Protein AF-T0ZIE3-F1 (afdb_monomer)

Structure (mmCIF, N/CA/C/O backbone):
data_AF-T0ZIE3-F1
#
_entry.id   AF-T0ZIE3-F1
#
loop_
_atom_site.group_PDB
_atom_site.id
_atom_site.type_symbol
_atom_site.label_atom_id
_atom_site.label_alt_id
_atom_site.label_comp_id
_atom_site.label_asym_id
_atom_site.label_entity_id
_atom_site.label_seq_id
_atom_site.pdbx_PDB_ins_code
_atom_site.Cartn_x
_atom_site.Cartn_y
_atom_site.Cartn_z
_atom_site.occupancy
_atom_site.B_iso_or_equiv
_atom_site.auth_seq_id
_atom_site.auth_comp_id
_atom_site.auth_asym_id
_atom_site.auth_atom_id
_atom_site.pdbx_PDB_model_num
ATOM 1 N N . MET A 1 1 ? 2.748 -25.337 12.019 1.00 37.78 1 MET A N 1
ATOM 2 C CA . MET A 1 1 ? 1.963 -24.367 11.227 1.00 37.78 1 MET A CA 1
ATOM 3 C C . MET A 1 1 ? 1.508 -23.281 12.186 1.00 37.78 1 MET A C 1
ATOM 5 O O . MET A 1 1 ? 0.589 -23.532 12.952 1.00 37.78 1 MET A O 1
ATOM 9 N N . VAL A 1 2 ? 2.214 -22.148 12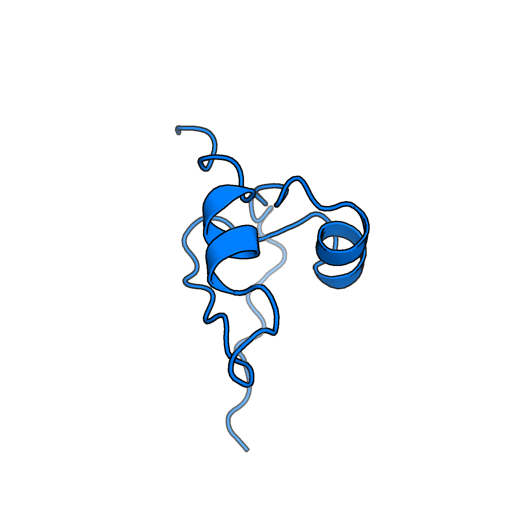.277 1.00 39.34 2 VAL A N 1
ATOM 10 C CA . VAL A 1 2 ? 1.778 -21.065 13.176 1.00 39.34 2 VAL A CA 1
ATOM 11 C C . VAL A 1 2 ? 0.548 -20.411 12.557 1.00 39.34 2 VAL A C 1
ATOM 13 O O . VAL A 1 2 ? 0.625 -19.779 11.508 1.00 39.34 2 VAL A O 1
ATOM 16 N N . SER A 1 3 ? -0.584 -20.663 13.205 1.00 34.19 3 SER A N 1
ATOM 17 C CA . SER A 1 3 ? -1.878 -20.039 12.969 1.00 34.19 3 SER A CA 1
ATOM 18 C C . SER A 1 3 ? -1.775 -18.545 13.260 1.00 34.19 3 SER A C 1
ATOM 20 O O . SER A 1 3 ? -1.355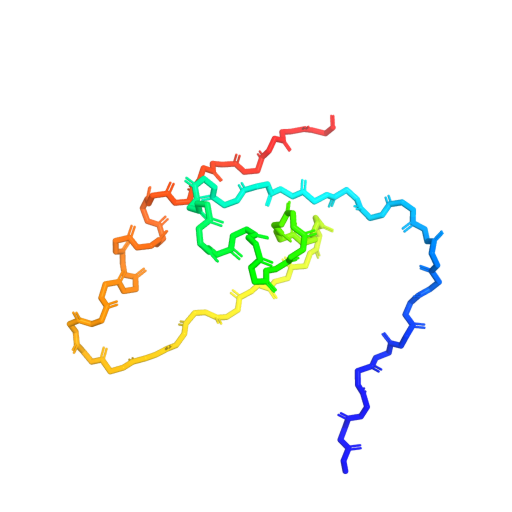 -18.165 14.353 1.00 34.19 3 SER A O 1
ATOM 22 N N . ALA A 1 4 ? -2.189 -17.697 12.318 1.00 51.88 4 ALA A N 1
ATOM 23 C CA . ALA A 1 4 ? -2.520 -16.316 12.651 1.00 51.88 4 ALA A CA 1
ATOM 24 C C . ALA A 1 4 ? -3.773 -16.334 13.554 1.00 51.88 4 ALA A C 1
ATOM 26 O O . ALA A 1 4 ? -4.692 -17.118 13.287 1.00 51.88 4 ALA A O 1
ATOM 27 N N . PRO A 1 5 ? -3.823 -15.553 14.646 1.00 46.88 5 PRO A N 1
ATOM 28 C CA . PRO A 1 5 ? -5.003 -15.497 15.496 1.00 46.88 5 PRO A CA 1
ATOM 29 C C . PRO A 1 5 ? -6.146 -14.819 14.730 1.00 46.88 5 PRO A C 1
ATOM 31 O O . PRO A 1 5 ? -6.008 -13.689 14.266 1.00 46.88 5 PRO A O 1
ATOM 34 N N . ALA A 1 6 ? -7.282 -15.506 14.606 1.00 54.00 6 ALA A N 1
ATOM 35 C CA . ALA A 1 6 ? -8.541 -14.905 14.183 1.00 54.00 6 ALA A CA 1
ATOM 36 C C . ALA A 1 6 ? -9.036 -13.975 15.307 1.00 54.00 6 A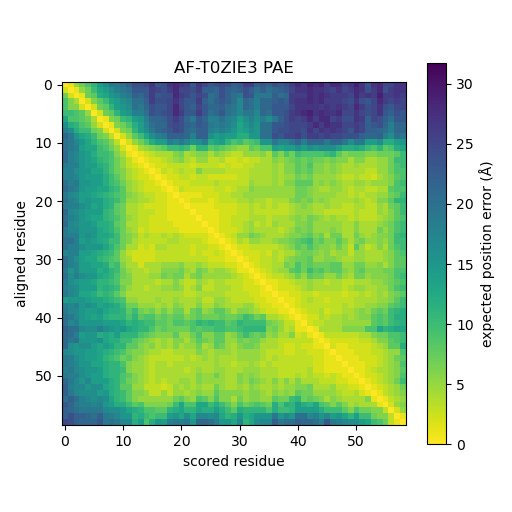LA A C 1
ATOM 38 O O . ALA A 1 6 ? -9.664 -14.419 16.267 1.00 54.00 6 ALA A O 1
ATOM 39 N N . HIS A 1 7 ? -8.669 -12.695 15.233 1.00 45.97 7 HIS A N 1
ATOM 40 C CA . HIS A 1 7 ? -9.217 -11.643 16.090 1.00 45.97 7 HIS A CA 1
ATOM 41 C C . HIS A 1 7 ? -10.697 -11.401 15.708 1.00 45.97 7 HIS A C 1
ATOM 43 O O . HIS A 1 7 ? -11.020 -11.494 14.522 1.00 45.97 7 HIS A O 1
ATOM 49 N N . PRO A 1 8 ? -11.608 -11.141 16.672 1.00 46.12 8 PRO A N 1
ATOM 50 C CA . PRO A 1 8 ? -13.038 -10.931 16.418 1.00 46.12 8 PRO A CA 1
ATOM 51 C C . PRO A 1 8 ? -13.271 -9.784 15.420 1.00 46.12 8 PRO A C 1
ATOM 53 O O . PRO A 1 8 ? -12.363 -8.978 15.221 1.00 46.12 8 PRO A O 1
ATOM 56 N N . PRO A 1 9 ? -14.474 -9.635 14.830 1.00 49.44 9 PRO A N 1
ATOM 57 C CA . PRO A 1 9 ? -14.823 -8.458 14.040 1.00 49.44 9 PRO A CA 1
ATOM 58 C C . PRO A 1 9 ? -15.006 -7.252 14.977 1.00 49.44 9 PRO A C 1
ATOM 60 O O . PRO A 1 9 ? -16.112 -6.769 15.196 1.00 49.44 9 PRO A O 1
ATOM 63 N N . LEU A 1 10 ? -13.923 -6.797 15.601 1.00 49.94 10 LEU A N 1
ATOM 64 C CA . LEU A 1 10 ? -13.842 -5.441 16.106 1.00 49.94 10 LEU A CA 1
ATOM 65 C C . LEU A 1 10 ? -13.526 -4.586 14.890 1.00 49.94 10 LEU A C 1
ATOM 67 O O . LEU A 1 10 ? -12.749 -5.004 14.037 1.00 49.94 10 LEU A O 1
ATOM 71 N N . SER A 1 11 ? -14.164 -3.434 14.767 1.00 59.97 11 SER A N 1
ATOM 72 C CA . SER A 1 11 ? -13.934 -2.477 13.691 1.00 59.97 11 SER A CA 1
ATOM 73 C C . SER A 1 11 ? -12.465 -2.035 13.706 1.00 59.97 11 SER A C 1
ATOM 75 O O . SER A 1 11 ? -12.120 -1.044 14.344 1.00 59.97 11 SER A O 1
ATOM 77 N N . VAL A 1 12 ? -11.578 -2.821 13.086 1.00 70.44 12 VAL A N 1
ATOM 78 C CA . VAL A 1 12 ? -10.149 -2.530 13.024 1.00 70.44 12 VAL A CA 1
ATOM 79 C C . VAL A 1 12 ? -10.017 -1.331 12.114 1.00 70.44 12 VAL A C 1
ATOM 81 O O . VAL A 1 12 ? -10.290 -1.407 10.917 1.00 70.44 12 VAL A O 1
ATOM 84 N N . GLU A 1 13 ? -9.646 -0.207 12.704 1.00 75.19 13 GLU A N 1
ATOM 85 C CA . GLU A 1 13 ? -9.336 0.989 11.951 1.00 75.19 13 GLU A CA 1
ATOM 86 C C . GLU A 1 13 ? -8.160 0.671 11.025 1.00 75.19 13 GLU A C 1
ATOM 88 O O . GLU A 1 13 ? -7.125 0.172 11.470 1.00 75.19 13 GLU A O 1
ATOM 93 N N . ARG A 1 14 ? -8.336 0.883 9.723 1.00 82.00 14 ARG A N 1
ATOM 94 C CA . ARG A 1 14 ? -7.307 0.619 8.718 1.00 82.00 14 ARG A CA 1
ATOM 95 C C . ARG A 1 14 ? -6.779 1.938 8.191 1.00 82.00 14 ARG A C 1
ATOM 97 O O . ARG A 1 14 ? -7.543 2.853 7.897 1.00 82.00 14 ARG A O 1
ATOM 104 N N . CYS A 1 15 ? -5.465 2.025 8.064 1.00 83.81 15 CYS A N 1
ATOM 105 C CA . CYS A 1 15 ? -4.802 3.131 7.402 1.00 83.81 15 CYS A CA 1
ATOM 106 C C . CYS A 1 15 ? -4.561 2.750 5.940 1.00 83.81 15 CYS A C 1
ATOM 108 O O . CYS A 1 15 ? -3.818 1.806 5.660 1.00 83.81 15 CYS A O 1
ATOM 110 N N . ALA A 1 16 ? -5.175 3.497 5.021 1.00 83.44 16 ALA A N 1
ATOM 111 C CA . ALA A 1 16 ? -4.883 3.384 3.598 1.00 83.44 16 ALA A CA 1
ATOM 112 C C . ALA A 1 16 ? -3.390 3.647 3.355 1.00 83.44 16 ALA A C 1
ATOM 114 O O . ALA A 1 16 ? -2.816 4.590 3.903 1.00 83.44 16 ALA A O 1
ATOM 115 N N . THR A 1 17 ? -2.761 2.803 2.546 1.00 83.25 17 THR A N 1
ATOM 116 C CA . THR A 1 17 ? -1.351 2.925 2.163 1.00 83.25 17 THR A CA 1
ATOM 117 C C . THR A 1 17 ? -1.136 3.957 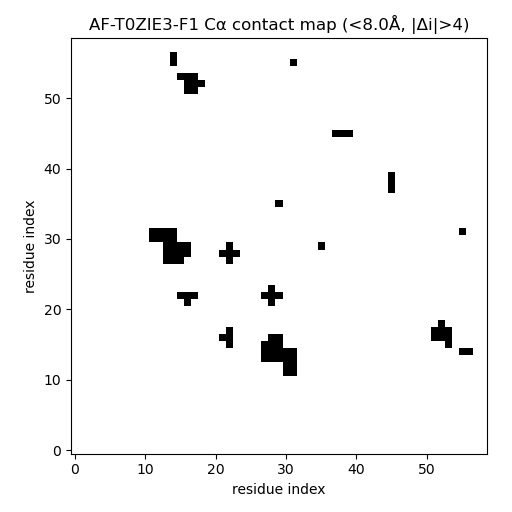1.063 1.00 83.25 17 THR A C 1
ATOM 119 O O . THR A 1 17 ? 0.009 4.252 0.745 1.00 83.25 17 THR A O 1
ATOM 122 N N . GLY A 1 18 ? -2.211 4.506 0.483 1.00 83.38 18 GLY A N 1
ATOM 123 C CA . GLY A 1 18 ? -2.140 5.467 -0.623 1.00 83.38 18 GLY A CA 1
ATOM 124 C C . GLY A 1 18 ? -1.841 4.814 -1.975 1.00 83.38 18 GLY A C 1
ATOM 125 O O . GLY A 1 18 ? -1.902 5.477 -3.006 1.00 83.38 18 GLY A O 1
ATOM 126 N N . ILE A 1 19 ? -1.579 3.506 -1.979 1.00 87.12 19 ILE A N 1
ATOM 127 C CA . ILE A 1 19 ? -1.300 2.705 -3.163 1.00 87.12 19 ILE A CA 1
ATOM 128 C C . ILE A 1 19 ? -2.537 1.844 -3.420 1.00 87.12 19 ILE A C 1
ATOM 130 O O . ILE A 1 19 ? -2.707 0.806 -2.783 1.00 87.12 19 ILE A O 1
ATOM 134 N N . GLU A 1 20 ? -3.387 2.233 -4.375 1.00 86.94 20 GLU A N 1
ATOM 135 C CA . GLU A 1 20 ? -4.669 1.552 -4.647 1.00 86.94 20 GLU A CA 1
ATOM 136 C C . GLU A 1 20 ? -4.523 0.034 -4.829 1.00 86.94 20 GLU A C 1
ATOM 138 O O . GLU A 1 20 ? -5.304 -0.748 -4.290 1.00 86.94 20 GLU A O 1
ATOM 143 N N . GLY A 1 21 ? -3.487 -0.403 -5.552 1.00 86.12 21 GLY A N 1
ATOM 144 C CA . GLY A 1 21 ? -3.228 -1.828 -5.767 1.00 86.12 21 GLY A CA 1
ATOM 145 C C . GLY A 1 21 ? -2.892 -2.579 -4.476 1.00 86.12 21 GLY A C 1
ATOM 146 O O . GLY A 1 21 ? -3.310 -3.722 -4.303 1.00 86.12 21 GLY A O 1
ATOM 147 N N . LEU A 1 22 ? -2.170 -1.935 -3.558 1.00 84.31 22 LEU A N 1
ATOM 148 C CA . LEU A 1 22 ? -1.808 -2.517 -2.269 1.00 84.31 22 LEU A CA 1
ATOM 149 C C . LEU A 1 22 ? -2.991 -2.477 -1.300 1.00 84.31 22 LEU A C 1
ATOM 151 O O . LEU A 1 22 ? -3.241 -3.466 -0.621 1.00 84.31 22 LEU A O 1
ATOM 155 N N . ASP A 1 23 ? -3.760 -1.389 -1.289 1.00 84.75 23 ASP A N 1
ATOM 156 C CA . ASP A 1 23 ? -4.969 -1.262 -0.475 1.00 84.75 23 ASP A CA 1
ATOM 157 C C . ASP A 1 23 ? -6.029 -2.285 -0.881 1.00 84.75 23 ASP A C 1
ATOM 159 O O . ASP A 1 23 ? -6.668 -2.870 -0.012 1.00 84.75 23 ASP A O 1
ATOM 163 N N . ASN A 1 24 ? -6.161 -2.587 -2.174 1.00 87.75 24 ASN A N 1
ATOM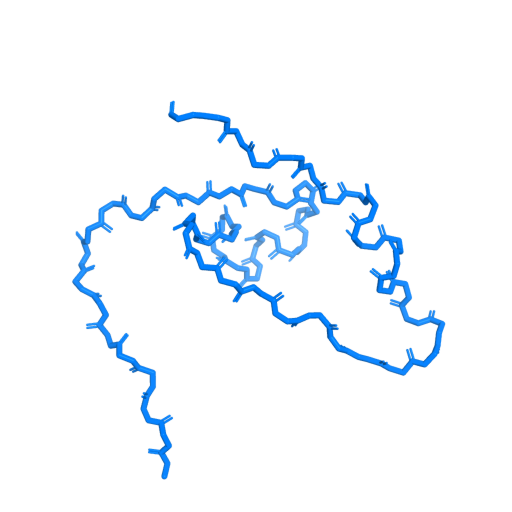 164 C CA . ASN A 1 24 ? -7.059 -3.636 -2.650 1.00 87.75 24 ASN A CA 1
ATOM 165 C C . ASN A 1 24 ? -6.606 -5.039 -2.200 1.00 87.75 24 ASN A C 1
ATOM 167 O O . ASN A 1 24 ? -7.425 -5.866 -1.814 1.00 87.75 24 ASN A O 1
ATOM 171 N N . ILE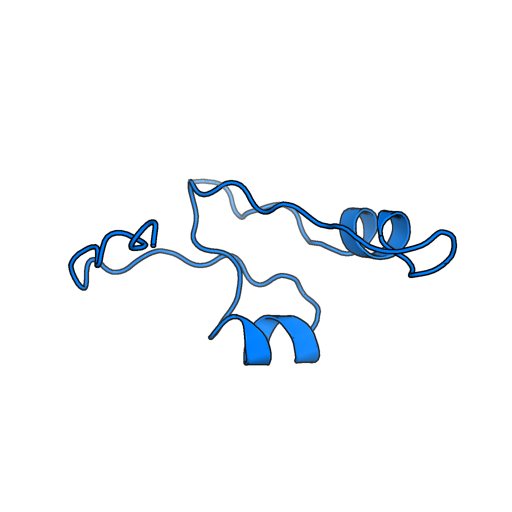 A 1 25 ? -5.294 -5.307 -2.193 1.00 86.19 25 ILE A N 1
ATOM 172 C CA . ILE A 1 25 ? -4.736 -6.574 -1.684 1.00 86.19 25 ILE A CA 1
ATOM 173 C C . ILE A 1 25 ? -4.896 -6.681 -0.159 1.00 86.19 25 ILE A C 1
ATOM 175 O O . ILE A 1 25 ? -5.110 -7.772 0.367 1.00 86.19 25 ILE A O 1
ATOM 179 N N . LEU A 1 26 ? -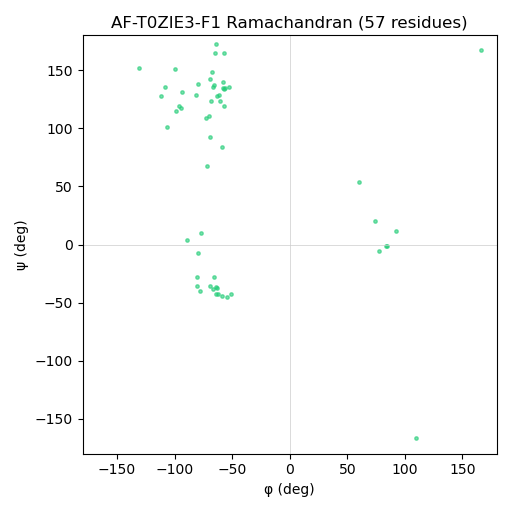4.775 -5.558 0.551 1.00 82.38 26 LEU A N 1
ATOM 180 C CA . LEU A 1 26 ? -4.851 -5.479 2.010 1.00 82.38 26 LEU A CA 1
ATOM 181 C C . LEU A 1 26 ? -6.274 -5.255 2.543 1.00 82.38 26 LEU A C 1
ATOM 183 O O . LEU A 1 26 ? -6.437 -5.130 3.757 1.00 82.38 26 LEU A O 1
ATOM 187 N N . ASP A 1 27 ? -7.290 -5.238 1.675 1.00 82.62 27 ASP A N 1
ATOM 188 C CA . ASP A 1 27 ? -8.699 -5.031 2.037 1.00 82.62 27 ASP A CA 1
ATOM 189 C C . ASP A 1 27 ? -8.939 -3.671 2.730 1.00 82.62 27 ASP A C 1
ATOM 191 O O . ASP A 1 27 ? -9.432 -3.578 3.855 1.00 82.62 27 ASP A O 1
ATOM 195 N N . GLY A 1 28 ? -8.501 -2.590 2.076 1.00 80.38 28 GLY A N 1
ATOM 196 C CA . GLY A 1 28 ? -8.642 -1.210 2.556 1.00 80.38 28 GLY A CA 1
ATOM 197 C C . GLY A 1 28 ? -7.456 -0.677 3.367 1.00 80.38 28 GLY A C 1
ATOM 198 O O . GLY A 1 28 ? -7.570 0.376 3.992 1.00 80.38 28 GLY A O 1
ATOM 199 N N . GLY A 1 29 ? -6.324 -1.385 3.364 1.00 85.69 29 GLY A N 1
ATOM 200 C CA . GLY A 1 29 ? -5.059 -0.910 3.930 1.00 85.69 29 GLY A CA 1
ATOM 201 C C . GLY A 1 29 ? -4.616 -1.618 5.213 1.00 85.69 29 GLY A C 1
ATOM 202 O O . GLY A 1 29 ? -5.108 -2.687 5.585 1.00 85.69 29 GLY A O 1
ATOM 203 N N . ILE A 1 30 ? -3.629 -1.025 5.887 1.00 85.56 30 ILE A N 1
ATOM 204 C CA . ILE A 1 30 ? -2.919 -1.635 7.015 1.00 85.56 30 ILE A CA 1
ATOM 205 C C . ILE A 1 30 ? -3.735 -1.479 8.307 1.00 85.56 30 ILE A C 1
ATOM 207 O O . ILE A 1 30 ? -4.096 -0.356 8.658 1.00 85.56 30 ILE A O 1
ATOM 211 N N . PRO A 1 31 ? -3.988 -2.563 9.063 1.00 83.69 31 PRO A N 1
ATOM 212 C CA . PRO A 1 31 ? -4.656 -2.474 10.357 1.00 83.69 31 PRO A CA 1
ATOM 213 C C . PRO A 1 31 ? -3.845 -1.630 11.353 1.00 83.69 31 PRO A C 1
ATOM 215 O O . PRO A 1 31 ? -2.649 -1.851 11.559 1.00 83.69 31 PRO A O 1
ATOM 218 N N . ARG A 1 32 ? -4.500 -0.651 11.978 1.00 79.75 32 ARG A N 1
ATOM 219 C CA . ARG A 1 32 ? -3.888 0.272 12.936 1.00 79.75 32 ARG A CA 1
ATOM 220 C C . ARG A 1 32 ? -3.439 -0.483 14.187 1.00 79.75 32 ARG A C 1
ATOM 222 O O . ARG A 1 32 ? -4.152 -1.341 14.697 1.00 79.75 32 ARG A O 1
ATOM 229 N N . GLY A 1 33 ? -2.243 -0.159 14.677 1.00 77.38 33 GLY A N 1
ATOM 230 C CA . GLY A 1 33 ? -1.624 -0.851 15.813 1.00 77.38 33 GLY A CA 1
ATOM 231 C C . GLY A 1 33 ? -0.863 -2.129 15.446 1.00 77.38 33 GLY A C 1
ATOM 232 O O . GLY A 1 33 ? -0.243 -2.725 16.325 1.00 77.38 33 GLY A O 1
ATOM 233 N N . ASN A 1 34 ? -0.840 -2.520 14.166 1.00 78.50 34 ASN A N 1
ATOM 234 C CA . ASN A 1 34 ? -0.045 -3.650 13.693 1.00 78.50 34 ASN A CA 1
ATOM 235 C C . ASN A 1 34 ? 1.267 -3.199 13.042 1.00 78.50 34 ASN A C 1
ATOM 237 O O . ASN A 1 34 ? 1.360 -2.142 12.417 1.00 78.50 34 ASN A O 1
ATOM 241 N N . THR A 1 35 ? 2.274 -4.066 13.130 1.00 80.12 35 THR A N 1
ATOM 242 C CA . THR A 1 35 ? 3.553 -3.907 12.431 1.00 80.12 35 THR A CA 1
ATOM 243 C C . THR A 1 35 ? 3.518 -4.657 11.103 1.00 80.12 35 THR A C 1
ATOM 245 O O . THR A 1 35 ? 3.170 -5.838 11.068 1.00 80.12 35 THR A O 1
ATOM 248 N N . VAL A 1 36 ? 3.931 -3.999 10.017 1.00 82.75 36 VAL A N 1
ATOM 249 C CA . VAL A 1 36 ? 4.033 -4.596 8.675 1.00 82.75 36 VAL A CA 1
ATOM 250 C C . VAL A 1 36 ? 5.499 -4.705 8.266 1.00 82.75 36 VAL A C 1
ATOM 252 O O . VAL A 1 36 ? 6.242 -3.728 8.323 1.00 82.75 36 VAL A O 1
ATOM 255 N N . LEU A 1 37 ? 5.919 -5.901 7.844 1.00 84.12 37 LEU A N 1
ATOM 256 C CA . LEU A 1 37 ? 7.264 -6.156 7.332 1.00 84.12 37 LEU A CA 1
ATOM 257 C C . LEU A 1 37 ? 7.262 -6.096 5.802 1.00 84.12 37 LEU A C 1
ATOM 259 O O . LEU A 1 37 ? 6.627 -6.919 5.146 1.00 84.12 37 LEU A O 1
ATOM 263 N N . VAL A 1 38 ? 8.030 -5.168 5.236 1.00 84.62 38 VAL A N 1
ATOM 264 C CA . VAL A 1 38 ? 8.232 -5.058 3.786 1.00 84.62 38 VAL A CA 1
ATOM 265 C C . VAL A 1 38 ? 9.562 -5.720 3.416 1.00 84.62 38 VAL A C 1
ATOM 267 O O . VAL A 1 38 ? 10.626 -5.252 3.816 1.00 84.62 38 VAL A O 1
ATOM 270 N N . SER A 1 39 ? 9.517 -6.807 2.640 1.00 86.69 39 SER A N 1
ATOM 271 C CA . SER A 1 39 ? 10.700 -7.577 2.221 1.00 86.69 39 SER A CA 1
ATOM 272 C C . SER A 1 39 ? 10.709 -7.839 0.710 1.00 86.69 39 SER A C 1
ATOM 274 O O . SER A 1 39 ? 9.663 -7.877 0.072 1.00 86.69 39 SER A O 1
ATOM 276 N N . GLY A 1 40 ? 11.900 -7.987 0.121 1.00 87.00 40 GLY A N 1
ATOM 277 C CA . GLY A 1 40 ? 12.102 -8.174 -1.321 1.00 87.00 40 GLY A CA 1
ATOM 278 C C . GLY A 1 40 ? 13.560 -7.976 -1.747 1.00 87.00 40 GLY A C 1
ATOM 279 O O . GLY A 1 40 ? 14.365 -7.435 -0.983 1.00 87.00 40 GLY A O 1
ATOM 280 N N . SER A 1 41 ? 13.913 -8.368 -2.972 1.00 90.31 41 SER A N 1
ATOM 281 C CA . SER A 1 41 ? 15.265 -8.223 -3.541 1.00 90.31 41 SER A CA 1
ATOM 282 C C . SER A 1 41 ? 15.695 -6.754 -3.717 1.00 90.31 41 SER A C 1
ATOM 284 O O . SER A 1 41 ? 14.888 -5.829 -3.617 1.00 90.31 41 SER A O 1
ATOM 286 N N . CYS A 1 42 ? 16.990 -6.491 -3.924 1.00 88.00 42 CYS A N 1
ATOM 287 C CA . CYS A 1 42 ? 17.469 -5.128 -4.193 1.00 88.00 42 CYS A CA 1
ATOM 288 C C . CYS A 1 42 ? 16.776 -4.545 -5.442 1.00 88.00 42 CYS A C 1
ATOM 290 O O . CYS A 1 42 ? 16.551 -5.264 -6.411 1.00 88.00 42 CYS A O 1
ATOM 292 N N . GLY A 1 43 ? 16.412 -3.260 -5.410 1.00 86.19 43 GLY A N 1
ATOM 293 C CA . GLY A 1 43 ? 15.755 -2.585 -6.537 1.00 86.19 43 GLY A CA 1
ATOM 294 C C . GLY A 1 43 ? 14.233 -2.758 -6.638 1.00 86.19 43 GLY A C 1
ATOM 295 O O . GLY A 1 43 ? 13.626 -2.137 -7.498 1.00 86.19 43 GLY A O 1
ATOM 296 N N . THR A 1 44 ? 13.577 -3.507 -5.743 1.00 84.88 44 THR A N 1
ATOM 297 C CA . THR A 1 44 ? 12.106 -3.698 -5.776 1.00 84.88 44 THR A CA 1
ATOM 298 C C . THR A 1 44 ? 11.288 -2.516 -5.244 1.00 84.88 44 THR A C 1
ATOM 300 O O . THR A 1 44 ? 10.096 -2.657 -4.995 1.00 84.88 44 THR A O 1
ATOM 303 N N . GLY A 1 45 ? 11.917 -1.367 -4.990 1.00 85.50 45 GLY A N 1
ATOM 304 C CA . GLY A 1 45 ? 11.206 -0.171 -4.534 1.00 85.50 45 GLY A CA 1
ATOM 305 C C . GLY A 1 45 ? 10.731 -0.193 -3.076 1.00 85.50 45 GLY A C 1
ATOM 306 O O . GLY A 1 45 ? 9.863 0.592 -2.732 1.00 85.50 45 GLY A O 1
ATOM 307 N N . LYS A 1 46 ? 11.294 -1.028 -2.185 1.00 89.81 46 LYS A N 1
ATOM 308 C CA . LYS A 1 46 ? 10.922 -1.045 -0.746 1.00 89.81 46 LYS A CA 1
ATOM 309 C C . LYS A 1 46 ? 11.039 0.331 -0.086 1.00 89.81 46 LYS A C 1
ATOM 311 O O . LYS A 1 46 ? 10.134 0.746 0.621 1.00 89.81 46 LYS A O 1
ATOM 316 N N . THR A 1 47 ? 12.143 1.036 -0.345 1.00 85.81 47 THR A N 1
ATOM 317 C CA . THR A 1 47 ? 12.355 2.400 0.160 1.00 85.81 47 THR A CA 1
ATOM 318 C C . THR A 1 47 ? 11.332 3.362 -0.425 1.00 85.81 47 THR A C 1
ATOM 320 O O . THR A 1 47 ? 10.772 4.159 0.311 1.00 85.81 47 THR A O 1
ATOM 323 N N . THR A 1 48 ? 11.047 3.254 -1.724 1.00 87.75 48 THR A N 1
ATOM 324 C CA . THR A 1 48 ? 10.004 4.044 -2.387 1.00 87.75 48 THR A CA 1
ATOM 325 C C . THR A 1 48 ? 8.641 3.797 -1.750 1.00 87.75 48 THR A C 1
ATOM 327 O O . THR A 1 48 ? 7.952 4.751 -1.427 1.00 87.75 48 THR A O 1
ATOM 330 N N . LEU A 1 49 ? 8.295 2.540 -1.471 1.00 86.00 49 LEU A N 1
ATOM 331 C CA . LEU A 1 49 ? 7.059 2.172 -0.786 1.00 86.00 49 LEU A CA 1
ATO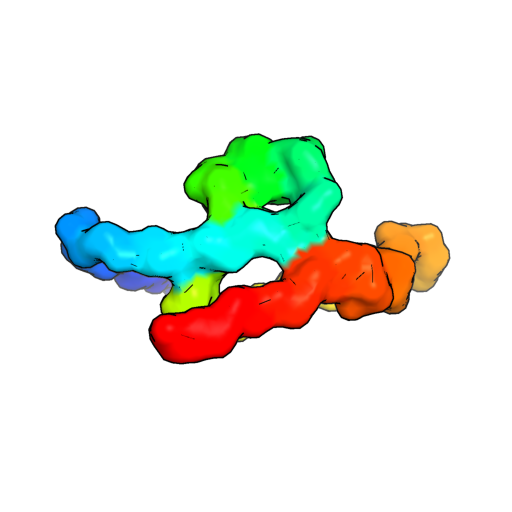M 332 C C . LEU A 1 49 ? 7.003 2.757 0.631 1.00 86.00 49 LEU A C 1
ATOM 334 O O . LEU A 1 49 ? 5.979 3.293 1.026 1.00 86.00 49 LEU A O 1
ATOM 338 N N . SER A 1 50 ? 8.104 2.722 1.388 1.00 83.38 50 SER A N 1
ATOM 339 C CA . SER A 1 50 ? 8.165 3.359 2.712 1.00 83.38 50 SER A CA 1
ATOM 340 C C . SER A 1 50 ? 8.054 4.886 2.669 1.00 83.38 50 SER A C 1
ATOM 342 O O . SER A 1 50 ? 7.624 5.476 3.654 1.00 83.38 50 SER A O 1
ATOM 344 N N . LEU A 1 51 ? 8.469 5.520 1.570 1.00 86.44 51 LEU A N 1
ATOM 345 C CA . LEU A 1 51 ? 8.367 6.969 1.378 1.00 86.44 51 LEU A CA 1
ATOM 346 C C . LEU A 1 51 ? 6.964 7.399 0.942 1.00 86.44 51 LEU A C 1
ATOM 348 O O . LEU A 1 51 ? 6.518 8.474 1.329 1.00 86.44 51 LEU A O 1
ATOM 352 N N . ASP A 1 52 ? 6.307 6.576 0.127 1.00 85.75 52 ASP A N 1
ATOM 353 C CA . ASP A 1 52 ? 4.995 6.868 -0.450 1.00 85.75 52 ASP A CA 1
ATOM 354 C C . ASP A 1 52 ? 3.851 6.580 0.531 1.00 85.75 52 ASP A C 1
ATOM 356 O O . ASP A 1 52 ? 2.823 7.254 0.500 1.00 85.75 52 ASP A O 1
ATOM 360 N N . VAL A 1 53 ? 4.054 5.628 1.455 1.00 84.50 53 VAL A N 1
ATOM 361 C CA . VAL A 1 53 ? 3.072 5.324 2.500 1.00 84.50 53 VAL A CA 1
ATOM 362 C C . VAL A 1 53 ? 2.770 6.590 3.315 1.00 84.50 53 VAL A C 1
ATOM 364 O O . VAL A 1 53 ? 3.662 7.149 3.967 1.00 84.50 53 VAL A O 1
ATOM 367 N N . PRO A 1 54 ? 1.507 7.048 3.329 1.00 77.62 54 PRO A N 1
ATOM 368 C CA . PRO A 1 54 ? 1.111 8.216 4.078 1.00 77.62 54 PRO A CA 1
ATOM 369 C C . PRO A 1 54 ?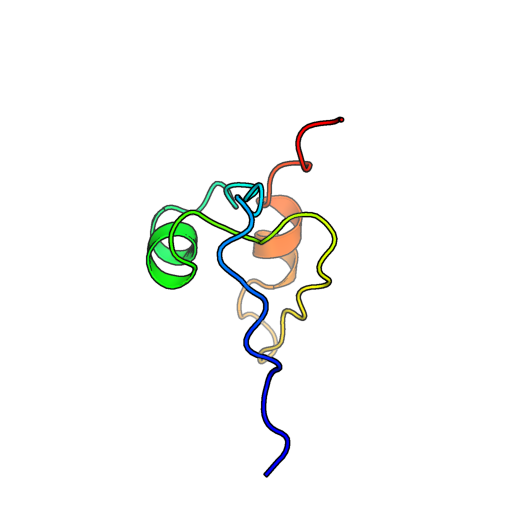 1.218 7.919 5.570 1.00 77.62 54 PRO A C 1
ATOM 371 O O . PRO A 1 54 ? 1.004 6.799 6.043 1.00 77.62 54 PRO A O 1
ATOM 374 N N . ARG A 1 55 ? 1.533 8.962 6.339 1.00 77.00 55 ARG A N 1
ATOM 375 C CA . ARG A 1 55 ? 1.520 8.875 7.799 1.00 77.00 55 ARG A CA 1
ATOM 376 C C . ARG A 1 55 ? 0.163 8.337 8.272 1.00 77.00 55 ARG A C 1
ATOM 378 O O . ARG A 1 55 ? -0.866 8.826 7.794 1.00 77.00 55 ARG A O 1
ATOM 385 N N . PRO A 1 56 ? 0.139 7.393 9.227 1.00 66.94 56 PRO A N 1
ATOM 386 C CA . PRO A 1 56 ? -1.114 6.964 9.826 1.00 66.94 56 PRO A CA 1
ATOM 387 C C . PRO A 1 56 ? -1.815 8.192 10.412 1.00 66.94 56 PRO A C 1
ATOM 389 O O . PRO A 1 56 ? -1.177 9.042 11.044 1.00 66.94 56 PRO A O 1
ATOM 392 N N . ALA A 1 57 ? -3.116 8.324 10.154 1.00 62.94 57 ALA A N 1
ATOM 393 C CA . ALA A 1 57 ? -3.910 9.378 10.766 1.00 62.94 57 ALA A CA 1
ATOM 394 C C . ALA A 1 57 ? -3.790 9.263 12.300 1.00 62.94 57 ALA A C 1
ATOM 396 O O . ALA A 1 57 ? -3.800 8.157 12.850 1.00 62.94 57 ALA A O 1
ATOM 397 N N . GLY A 1 58 ? -3.583 10.399 12.976 1.00 64.88 58 GLY A N 1
ATOM 398 C CA . GLY A 1 58 ? -3.562 10.493 14.443 1.00 64.88 58 GLY A CA 1
ATOM 399 C C . GLY A 1 58 ? -4.927 10.151 15.065 1.00 64.88 58 GLY A C 1
ATOM 400 O O . GLY A 1 58 ? -5.861 9.926 14.306 1.00 64.88 58 GLY A O 1
ATOM 401 N N . PRO A 1 59 ? -5.007 10.042 16.406 1.00 58.09 59 PRO A N 1
ATOM 402 C CA . PRO A 1 59 ? -5.942 9.212 17.189 1.00 58.09 59 PRO A CA 1
ATOM 403 C C . PRO A 1 59 ? -7.388 9.199 16.704 1.00 58.09 59 PRO A C 1
ATOM 405 O O . PRO A 1 59 ? -7.961 10.287 16.492 1.00 58.09 59 PRO A O 1
#

Solvent-accessible surface area (backbone atoms only — not comparable to full-atom values): 4080 Å² total; per-residue (Å²): 132,89,75,78,80,86,71,73,96,61,89,70,57,51,37,56,41,81,41,68,74,56,16,64,74,48,73,56,17,49,52,66,96,62,89,82,88,89,84,77,66,92,88,73,46,65,68,57,51,66,67,61,38,54,79,71,79,78,136

Secondary structure (DSSP, 8-state):
--PPP--------EE--S-HHHHHHTTSSEETT-------STTS-HHHHHHHSPPPPP-

Radius of gyration: 13.14 Å; Cα contacts (8 Å, |Δi|>4): 43; chains: 1; bounding box: 32×35×24 Å

Mean predicted aligned error: 9.23 Å

Organism: NCBI:txid410659

pLDDT: mean 75.48, std 15.35, range [34.19, 90.31]

Foldseek 3Di:
DDDDDPDPPDVFDAQAQQDVVVCVVVVNHHGPPDDDDDDDDPPPCSVVSVVSGDDGDDD

InterPro domains:
  IPR014774 KaiC-like domain [PF06745] (16-51)
  IPR027417 P-loop containing nucleoside triphosphate hydrolase [G3DSA:3.40.50.300] (10-53)
  IPR027417 P-loop containing nucleoside triphosphate hydrolase [SSF52540] (9-52)
  IPR051347 Circadian clock KaiC-related [PTHR42926] (10-52)

Sequence (59 aa):
MVSAPAHPPLSVERCATGIEGLDNILDGGIPRGNTVLVSGSCGTGKTTLSLDVPRPAGP